Protein AF-A0A535R7P2-F1 (afdb_monomer_lite)

Radius of gyration: 13.97 Å; chains: 1; bounding box: 29×24×38 Å

pLDDT: mean 85.56, std 11.78, range [47.69, 96.5]

Structure (mm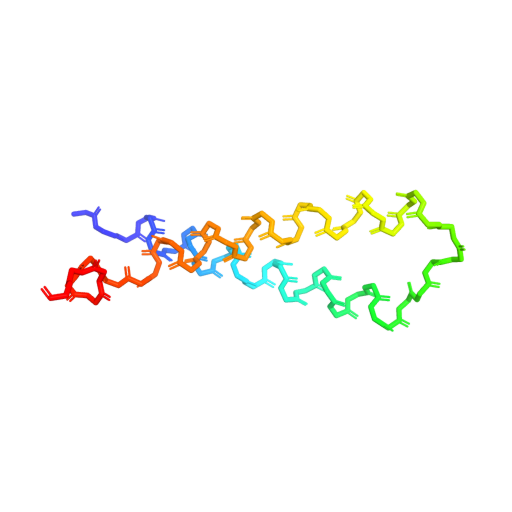CIF, N/CA/C/O backbone):
data_AF-A0A535R7P2-F1
#
_entry.id   AF-A0A535R7P2-F1
#
loop_
_atom_site.group_PDB
_atom_site.id
_atom_site.type_symbol
_atom_site.label_atom_id
_atom_site.label_alt_id
_atom_site.label_comp_id
_atom_site.label_asym_id
_atom_site.label_entity_id
_atom_site.label_seq_id
_atom_site.pdbx_PDB_ins_code
_atom_site.Cartn_x
_atom_site.Cartn_y
_atom_site.Cartn_z
_atom_site.occupancy
_atom_site.B_iso_or_equiv
_atom_site.auth_seq_id
_atom_site.auth_comp_id
_atom_site.auth_asym_id
_atom_site.auth_atom_id
_atom_site.pdbx_PDB_model_num
ATOM 1 N N . MET A 1 1 ? -14.980 7.940 19.718 1.00 47.69 1 MET A N 1
ATOM 2 C CA . MET A 1 1 ? -14.645 8.664 18.470 1.00 47.69 1 MET A CA 1
ATOM 3 C C . MET A 1 1 ? -13.648 7.854 17.621 1.00 47.69 1 MET A C 1
ATOM 5 O O . MET A 1 1 ? -12.476 8.182 17.570 1.00 47.69 1 MET A O 1
ATOM 9 N N . ARG A 1 2 ? -14.083 6.744 16.993 1.00 61.28 2 ARG A N 1
ATOM 10 C CA . ARG A 1 2 ? -13.221 5.819 16.199 1.00 61.28 2 ARG A CA 1
ATOM 11 C C . ARG A 1 2 ? -13.312 6.038 14.678 1.00 61.28 2 ARG A C 1
ATOM 13 O O . ARG A 1 2 ? -12.638 5.358 13.911 1.00 61.28 2 ARG A O 1
ATOM 20 N N . PHE A 1 3 ? -14.191 6.947 14.264 1.00 63.72 3 PHE A N 1
ATOM 21 C CA . PHE A 1 3 ? -14.556 7.203 12.876 1.00 63.72 3 PHE A CA 1
ATOM 22 C C . PHE A 1 3 ? -13.428 7.840 12.038 1.00 63.72 3 PHE A C 1
ATOM 24 O O . PHE A 1 3 ? -13.150 7.287 10.977 1.00 63.72 3 PHE A O 1
ATOM 31 N N . PRO A 1 4 ? -12.695 8.884 12.498 1.00 74.56 4 PRO A N 1
ATOM 32 C CA . PRO A 1 4 ? -11.642 9.482 11.670 1.00 74.56 4 PRO A CA 1
ATOM 33 C C . PRO A 1 4 ? -10.461 8.529 11.458 1.00 74.56 4 PRO A C 1
ATOM 35 O O . PRO A 1 4 ? -9.979 8.391 10.342 1.00 74.56 4 PRO A O 1
ATOM 38 N N . PHE A 1 5 ? -10.049 7.791 12.494 1.00 78.06 5 PHE A N 1
ATOM 39 C CA . PHE A 1 5 ? -8.923 6.858 12.388 1.00 78.06 5 PHE A CA 1
ATOM 40 C C . PHE A 1 5 ? -9.212 5.695 11.436 1.00 78.06 5 PHE A C 1
ATOM 42 O O . PHE A 1 5 ? -8.416 5.424 10.544 1.00 78.06 5 PHE A O 1
ATOM 49 N N . ARG A 1 6 ? -10.368 5.029 11.561 1.00 83.38 6 ARG A N 1
ATOM 50 C CA . ARG A 1 6 ? -10.723 3.922 10.653 1.00 83.38 6 ARG A CA 1
ATOM 51 C C . ARG A 1 6 ? -10.889 4.382 9.207 1.00 83.38 6 ARG A C 1
ATOM 53 O O . ARG A 1 6 ? -10.477 3.665 8.303 1.00 83.38 6 ARG A O 1
ATOM 60 N N . PHE A 1 7 ? -11.453 5.571 9.002 1.00 87.25 7 PHE A N 1
ATOM 61 C CA . PHE A 1 7 ? -11.575 6.173 7.679 1.00 87.25 7 PHE A CA 1
ATOM 62 C C . PHE A 1 7 ? -10.203 6.483 7.063 1.00 87.25 7 PHE A C 1
ATOM 64 O O . PHE A 1 7 ? -9.953 6.089 5.928 1.00 87.25 7 PHE A O 1
ATOM 71 N N . MET A 1 8 ? -9.288 7.091 7.827 1.00 89.69 8 MET A N 1
ATOM 72 C CA . MET A 1 8 ? -7.904 7.325 7.392 1.00 89.69 8 MET A CA 1
ATOM 73 C C . MET A 1 8 ? -7.173 6.017 7.066 1.00 89.69 8 MET A C 1
ATOM 75 O O . MET A 1 8 ? -6.500 5.934 6.041 1.00 89.69 8 MET A O 1
ATOM 79 N N . GLY A 1 9 ? -7.353 4.975 7.884 1.00 90.06 9 GLY A N 1
ATOM 80 C CA . GLY A 1 9 ? -6.808 3.646 7.611 1.00 90.06 9 GLY A CA 1
ATOM 81 C C . GLY A 1 9 ? -7.340 3.063 6.299 1.00 90.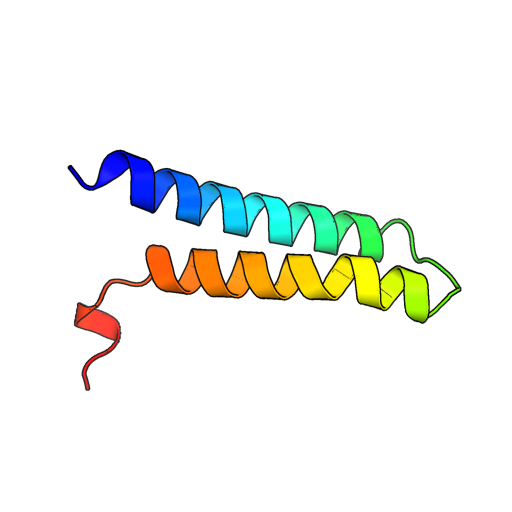06 9 GLY A C 1
ATOM 82 O O . GLY A 1 9 ? -6.563 2.639 5.449 1.00 90.06 9 GLY A O 1
ATOM 83 N N . MET A 1 10 ? -8.652 3.121 6.076 1.00 92.12 10 MET A N 1
ATOM 84 C CA . MET A 1 10 ? -9.268 2.647 4.833 1.00 92.12 10 MET A CA 1
ATOM 85 C C . MET A 1 10 ? -8.794 3.434 3.604 1.00 92.12 10 MET A C 1
ATOM 87 O O . MET A 1 10 ? -8.435 2.824 2.599 1.00 92.12 10 MET A O 1
ATOM 91 N N . LEU A 1 11 ? -8.718 4.766 3.697 1.00 94.31 11 LEU A N 1
ATOM 92 C CA . LEU A 1 11 ? -8.172 5.612 2.632 1.00 94.31 11 LEU A CA 1
ATOM 93 C C . LEU A 1 11 ? -6.716 5.272 2.316 1.00 94.31 11 LEU A C 1
ATOM 95 O O . LEU A 1 11 ? -6.358 5.189 1.146 1.00 94.31 11 LEU A O 1
ATOM 99 N N . SER A 1 12 ? -5.884 5.038 3.332 1.00 94.62 12 SER A N 1
ATOM 100 C CA . SER A 1 12 ? -4.480 4.676 3.110 1.00 94.62 12 SER A CA 1
ATOM 101 C C . SER A 1 12 ? -4.326 3.337 2.380 1.00 94.62 12 SER A C 1
ATOM 103 O O . SER A 1 12 ? -3.515 3.245 1.463 1.00 94.62 12 SER A O 1
ATOM 105 N N . VAL A 1 13 ? -5.158 2.332 2.691 1.00 94.06 13 VAL A N 1
ATOM 106 C CA . VAL A 1 13 ? -5.171 1.062 1.944 1.00 94.06 13 VAL A CA 1
ATOM 107 C C . VAL A 1 13 ? -5.626 1.282 0.502 1.00 94.06 13 VAL A C 1
ATOM 109 O O . VAL A 1 13 ? -4.980 0.785 -0.415 1.00 94.06 13 VAL A O 1
ATOM 112 N N . LEU A 1 14 ? -6.703 2.045 0.284 1.00 95.50 14 LEU A N 1
ATOM 113 C CA . LEU A 1 14 ? -7.193 2.347 -1.066 1.00 95.50 14 LEU A CA 1
ATOM 114 C C . LEU A 1 14 ? -6.137 3.073 -1.907 1.00 95.50 14 LEU A C 1
ATOM 116 O O . LEU A 1 14 ? -5.944 2.724 -3.067 1.00 95.50 14 LEU A O 1
ATOM 120 N N . LEU A 1 15 ? -5.419 4.032 -1.318 1.00 94.69 15 LEU A N 1
ATOM 121 C CA . LEU A 1 15 ? -4.317 4.729 -1.981 1.00 94.69 15 LEU A CA 1
ATOM 122 C C . LEU A 1 15 ? -3.151 3.791 -2.296 1.00 94.69 15 LEU A C 1
ATOM 124 O O . LEU A 1 15 ? -2.611 3.852 -3.395 1.00 94.69 15 LEU A O 1
ATOM 128 N N . ALA A 1 16 ? -2.782 2.898 -1.378 1.00 94.50 16 ALA A N 1
ATOM 129 C CA . ALA A 1 16 ? -1.732 1.916 -1.631 1.00 94.50 16 ALA A CA 1
ATOM 130 C C . ALA A 1 16 ? -2.096 0.965 -2.782 1.00 94.50 16 ALA A C 1
ATOM 132 O O . ALA A 1 16 ? -1.268 0.709 -3.655 1.00 94.50 16 ALA A O 1
ATOM 133 N N . VAL A 1 17 ? -3.346 0.487 -2.816 1.00 95.75 17 VAL A N 1
ATOM 134 C CA . VAL A 1 17 ? -3.871 -0.340 -3.914 1.00 95.75 17 VAL A CA 1
ATOM 135 C C . VAL A 1 17 ? -3.871 0.443 -5.223 1.00 95.75 17 VAL A C 1
ATOM 137 O O . VAL A 1 17 ? -3.422 -0.080 -6.239 1.00 95.75 17 VAL A O 1
ATOM 140 N N . TRP A 1 18 ? -4.314 1.702 -5.197 1.00 96.50 18 TRP A N 1
ATOM 141 C CA . TRP A 1 18 ? -4.298 2.579 -6.364 1.00 96.50 18 TRP A CA 1
ATOM 142 C C . TRP A 1 18 ? -2.882 2.760 -6.918 1.00 96.50 18 TRP A C 1
ATOM 144 O O . TRP A 1 18 ? -2.657 2.479 -8.093 1.00 96.50 18 TRP A O 1
ATOM 154 N N . ILE A 1 19 ? -1.913 3.147 -6.082 1.00 93.06 19 ILE A N 1
ATOM 155 C CA . ILE A 1 19 ? -0.518 3.343 -6.503 1.00 93.06 19 ILE A CA 1
ATOM 156 C C . ILE A 1 19 ? 0.061 2.035 -7.049 1.00 93.06 19 ILE A C 1
ATOM 158 O O . ILE A 1 19 ? 0.616 2.027 -8.143 1.00 93.06 19 ILE A O 1
ATOM 162 N N . GLY A 1 20 ? -0.129 0.915 -6.346 1.00 92.75 20 GLY A N 1
ATOM 163 C CA . GLY A 1 20 ? 0.329 -0.393 -6.816 1.00 92.75 20 GLY A CA 1
ATOM 164 C C . GLY A 1 20 ? -0.272 -0.774 -8.172 1.00 92.75 20 GLY A C 1
ATOM 165 O O . GLY A 1 20 ? 0.449 -1.227 -9.059 1.00 92.75 20 GLY A O 1
ATOM 166 N N . SER A 1 21 ? -1.572 -0.533 -8.367 1.00 94.50 21 SER A N 1
ATOM 167 C CA . SER A 1 21 ? -2.242 -0.774 -9.649 1.00 94.50 21 SER A CA 1
ATOM 168 C C . SER A 1 21 ? -1.746 0.159 -10.758 1.00 94.50 21 SER A C 1
ATOM 170 O O . SER A 1 21 ? -1.572 -0.284 -11.889 1.00 94.50 21 SER A O 1
ATOM 172 N N . TYR A 1 22 ? -1.448 1.420 -10.437 1.00 92.50 22 TYR A N 1
ATOM 173 C CA . TYR A 1 22 ? -0.904 2.385 -11.385 1.00 92.50 22 TYR A CA 1
ATOM 174 C C . TYR A 1 22 ? 0.487 1.968 -11.864 1.00 92.50 22 TYR A C 1
ATOM 176 O O . TYR A 1 22 ? 0.689 1.866 -13.070 1.00 92.50 22 TYR A O 1
ATOM 184 N N . VAL A 1 23 ? 1.393 1.633 -10.938 1.00 91.88 23 VAL A N 1
ATOM 185 C CA . VAL A 1 23 ? 2.751 1.144 -11.242 1.00 91.88 23 VAL A CA 1
ATOM 186 C C . VAL A 1 23 ? 2.700 -0.146 -12.060 1.00 91.88 23 VAL A C 1
ATOM 188 O O . VAL A 1 23 ? 3.469 -0.321 -13.002 1.00 91.88 23 VAL A O 1
ATOM 191 N N . TYR A 1 24 ? 1.780 -1.053 -11.723 1.00 90.44 24 TYR A N 1
ATOM 192 C CA . TYR A 1 24 ? 1.607 -2.313 -12.443 1.00 90.44 24 TYR A CA 1
ATOM 193 C C . TYR A 1 24 ? 1.125 -2.104 -13.888 1.00 90.44 24 TYR A C 1
ATOM 195 O O . TYR A 1 24 ? 1.616 -2.766 -14.800 1.00 90.44 24 TYR A O 1
ATOM 203 N N . LEU A 1 25 ? 0.182 -1.181 -14.104 1.00 94.38 25 LEU A N 1
ATOM 204 C CA . LEU A 1 25 ? -0.364 -0.867 -15.430 1.00 94.38 25 LEU A CA 1
ATOM 205 C C . LEU A 1 25 ? 0.543 0.065 -16.252 1.00 94.38 25 LEU A C 1
ATOM 207 O O . LEU A 1 25 ? 0.500 0.023 -17.480 1.00 94.38 25 LEU A O 1
ATOM 211 N N . HIS A 1 26 ? 1.365 0.883 -15.592 1.00 90.44 26 HIS A N 1
ATOM 212 C CA . HIS A 1 26 ? 2.264 1.866 -16.203 1.00 90.44 26 HIS A CA 1
ATOM 213 C C . HIS A 1 26 ? 3.699 1.656 -15.694 1.00 90.44 26 HIS A C 1
ATOM 215 O O . HIS A 1 26 ? 4.221 2.484 -14.946 1.00 90.44 26 HIS A O 1
ATOM 221 N N . PRO A 1 27 ? 4.354 0.546 -16.079 1.00 83.31 27 PRO A N 1
ATOM 222 C CA . PRO A 1 27 ? 5.672 0.214 -15.562 1.00 83.31 27 PRO A CA 1
ATOM 223 C C . PRO A 1 27 ? 6.716 1.244 -16.003 1.00 83.31 27 PRO A C 1
ATOM 225 O O . PRO A 1 27 ? 6.975 1.439 -17.195 1.00 83.31 27 PRO A O 1
ATOM 228 N N . VAL A 1 28 ? 7.350 1.884 -15.021 1.00 82.12 28 VAL A N 1
ATOM 229 C CA . VAL A 1 28 ? 8.468 2.803 -15.241 1.00 82.12 28 VAL A CA 1
ATOM 230 C C . VAL A 1 28 ? 9.750 1.992 -15.440 1.00 82.12 28 VAL A C 1
ATOM 232 O O . VAL A 1 28 ? 10.012 1.036 -14.715 1.00 82.12 28 VAL A O 1
ATOM 235 N N . ARG A 1 29 ? 10.569 2.356 -16.435 1.00 82.31 29 ARG A N 1
ATOM 236 C CA . ARG A 1 29 ? 11.842 1.660 -16.723 1.00 82.31 29 ARG A CA 1
ATOM 237 C C . ARG A 1 29 ? 12.952 1.971 -15.720 1.00 82.31 29 ARG A C 1
ATOM 239 O O . ARG A 1 29 ? 13.925 1.228 -15.646 1.00 82.31 29 ARG A 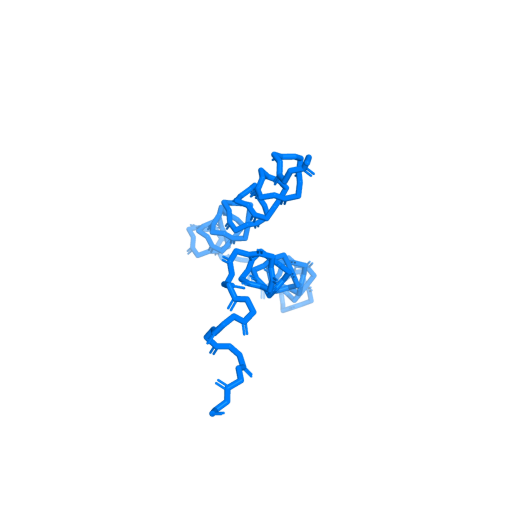O 1
ATOM 246 N N . ASP A 1 30 ? 12.822 3.074 -14.994 1.00 90.06 30 ASP A N 1
ATOM 247 C CA . ASP A 1 30 ? 13.798 3.524 -14.013 1.00 90.06 30 ASP A CA 1
ATOM 248 C C . ASP A 1 30 ? 13.470 2.988 -12.612 1.00 90.06 30 ASP A C 1
ATOM 250 O O . ASP A 1 30 ? 12.399 3.244 -12.054 1.00 90.06 30 ASP A O 1
ATOM 254 N N . ALA A 1 31 ? 14.428 2.261 -12.036 1.00 87.19 31 ALA A N 1
ATOM 255 C CA . ALA A 1 31 ? 14.294 1.630 -10.730 1.00 87.19 31 ALA A CA 1
ATOM 256 C C . ALA A 1 31 ? 14.159 2.652 -9.591 1.00 87.19 31 ALA A C 1
ATOM 258 O O . ALA A 1 31 ? 13.466 2.377 -8.611 1.00 87.19 31 ALA A O 1
ATOM 259 N N . LEU A 1 32 ? 14.784 3.831 -9.711 1.00 91.88 32 LEU A N 1
ATOM 260 C CA . LEU A 1 32 ? 14.680 4.878 -8.693 1.00 91.88 32 LEU A CA 1
ATOM 261 C C . LEU A 1 32 ? 13.259 5.443 -8.635 1.00 91.88 32 LEU A C 1
ATOM 263 O O . LEU A 1 32 ? 12.682 5.553 -7.553 1.00 91.88 32 LEU A O 1
ATOM 267 N N . THR A 1 33 ? 12.685 5.751 -9.797 1.00 88.06 33 THR A N 1
ATOM 268 C CA . THR A 1 33 ? 11.307 6.249 -9.900 1.00 88.06 33 THR A CA 1
ATOM 269 C C . THR A 1 33 ? 10.314 5.216 -9.356 1.00 88.06 33 THR A C 1
ATOM 271 O O . THR A 1 33 ? 9.472 5.541 -8.521 1.00 88.06 33 THR A O 1
ATOM 274 N N . MET A 1 34 ? 10.484 3.943 -9.725 1.00 89.00 34 MET A N 1
ATOM 275 C CA . MET A 1 34 ? 9.657 2.848 -9.210 1.00 89.00 34 MET A CA 1
ATOM 276 C C . MET A 1 34 ? 9.771 2.691 -7.682 1.00 89.00 34 MET A C 1
ATOM 278 O 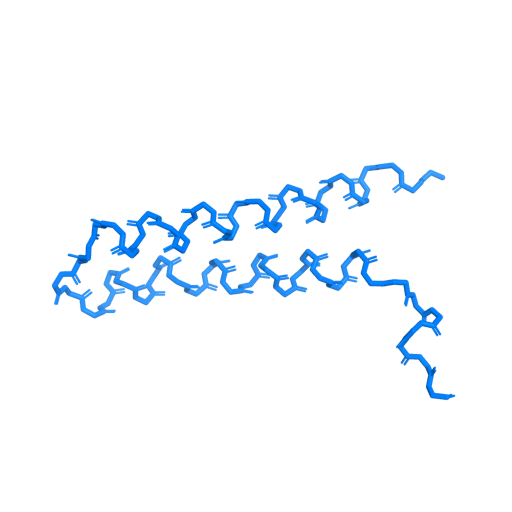O . MET A 1 34 ? 8.767 2.478 -7.002 1.00 89.00 34 MET A O 1
ATOM 282 N N . ALA A 1 35 ? 10.976 2.826 -7.118 1.00 90.81 35 ALA A N 1
ATOM 283 C CA . ALA A 1 35 ? 11.187 2.771 -5.673 1.00 90.81 35 ALA A CA 1
ATOM 284 C C . ALA A 1 35 ? 10.514 3.946 -4.944 1.00 90.81 35 ALA A C 1
ATOM 286 O O . ALA A 1 35 ? 9.891 3.738 -3.901 1.00 90.81 35 ALA A O 1
ATOM 287 N N . LEU A 1 36 ? 10.601 5.160 -5.497 1.00 91.25 36 LEU A N 1
ATOM 288 C CA . LEU A 1 36 ? 9.962 6.358 -4.942 1.00 91.25 36 LEU A CA 1
ATOM 289 C C . LEU A 1 36 ? 8.431 6.272 -4.951 1.00 91.25 36 LEU A C 1
ATOM 291 O O . LEU A 1 36 ? 7.797 6.833 -4.061 1.00 91.25 36 LEU A O 1
ATOM 295 N N . GLU A 1 37 ? 7.839 5.556 -5.905 1.00 89.50 37 GLU A N 1
ATOM 296 C CA . GLU A 1 37 ? 6.392 5.319 -5.965 1.00 89.50 37 GLU A CA 1
ATOM 297 C C . GLU A 1 37 ? 5.948 4.180 -5.029 1.00 89.50 37 GLU A C 1
ATOM 299 O O . GLU A 1 37 ? 4.941 4.299 -4.325 1.00 89.50 37 GLU A O 1
ATOM 304 N N . LEU A 1 38 ? 6.708 3.082 -4.963 1.00 92.12 38 LEU A N 1
ATOM 305 C CA . LEU A 1 38 ? 6.329 1.901 -4.178 1.00 92.12 38 LEU A CA 1
ATOM 306 C C . LEU A 1 38 ? 6.601 2.037 -2.676 1.00 92.12 38 LEU A C 1
ATOM 308 O O . LEU A 1 38 ? 5.809 1.536 -1.878 1.00 92.12 38 LEU A O 1
ATOM 312 N N . LEU A 1 39 ? 7.672 2.720 -2.259 1.00 94.31 39 LEU A N 1
ATOM 313 C CA . LEU A 1 39 ? 7.971 2.952 -0.839 1.00 94.31 39 LEU A CA 1
ATOM 314 C C . LEU A 1 39 ? 6.799 3.590 -0.066 1.00 94.31 39 LEU A C 1
ATOM 316 O O . LEU A 1 39 ? 6.383 3.026 0.953 1.00 94.31 39 LEU A O 1
ATOM 320 N N . PRO A 1 40 ? 6.220 4.721 -0.514 1.00 93.12 40 PRO A N 1
ATOM 321 C CA . PRO A 1 40 ? 5.073 5.312 0.161 1.00 93.12 40 PRO A CA 1
ATOM 322 C C . PRO A 1 40 ? 3.828 4.425 0.064 1.00 93.12 40 PRO A C 1
ATOM 324 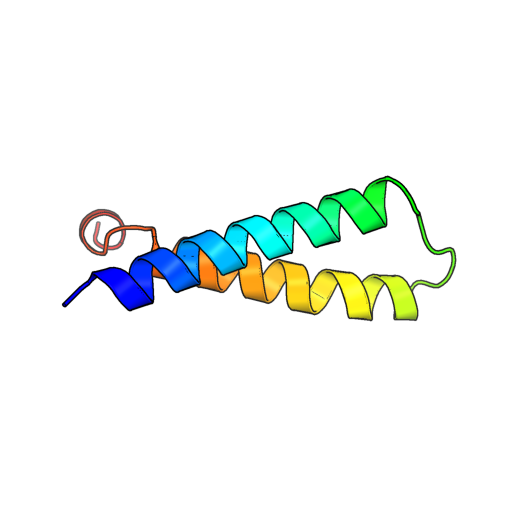O O . PRO A 1 40 ? 3.073 4.357 1.032 1.00 93.12 40 PRO A O 1
ATOM 327 N N . ALA A 1 41 ? 3.622 3.693 -1.038 1.00 93.12 41 ALA A N 1
ATOM 328 C CA . ALA A 1 41 ? 2.507 2.751 -1.155 1.00 93.12 41 ALA A CA 1
ATOM 329 C C . ALA A 1 41 ? 2.584 1.638 -0.096 1.00 93.12 41 ALA A C 1
ATOM 331 O O . ALA A 1 41 ? 1.589 1.339 0.566 1.00 93.12 41 ALA A O 1
ATOM 332 N N . VAL A 1 42 ? 3.773 1.073 0.132 1.00 94.94 42 VAL A N 1
ATOM 333 C CA . VAL A 1 42 ? 4.009 0.070 1.183 1.00 94.94 42 VAL A CA 1
ATOM 334 C C . VAL A 1 42 ? 3.783 0.668 2.573 1.00 94.94 42 VAL A C 1
ATOM 336 O O . VAL A 1 42 ? 3.124 0.045 3.409 1.00 94.94 42 VAL A O 1
ATOM 339 N N . ALA A 1 43 ? 4.264 1.889 2.823 1.00 94.94 43 ALA A N 1
ATOM 340 C CA . ALA A 1 43 ? 4.044 2.577 4.094 1.00 94.94 43 ALA A CA 1
ATOM 341 C C . ALA A 1 43 ? 2.548 2.835 4.365 1.00 94.94 43 ALA A C 1
ATOM 343 O O . ALA A 1 43 ? 2.068 2.587 5.473 1.00 94.94 43 ALA A O 1
ATOM 344 N N . LEU A 1 44 ? 1.796 3.267 3.347 1.00 94.06 44 LEU A N 1
ATOM 345 C CA . LEU A 1 44 ? 0.348 3.479 3.416 1.00 94.06 44 LEU A CA 1
ATOM 346 C C . LEU A 1 44 ? -0.411 2.172 3.663 1.00 94.06 44 LEU A C 1
ATOM 348 O O . LEU A 1 44 ? -1.294 2.136 4.520 1.00 94.06 44 LEU A O 1
ATOM 352 N N . ALA A 1 45 ? -0.044 1.089 2.972 1.00 93.56 45 ALA A N 1
ATOM 353 C CA . ALA A 1 45 ? -0.633 -0.229 3.195 1.00 93.56 45 ALA A CA 1
ATOM 354 C C . ALA A 1 45 ? -0.391 -0.713 4.631 1.00 93.56 45 ALA A C 1
ATOM 356 O O . ALA A 1 45 ? -1.327 -1.151 5.305 1.00 93.56 45 ALA A O 1
ATOM 357 N N . GLY A 1 46 ? 0.848 -0.591 5.119 1.00 92.62 46 GLY A N 1
ATOM 358 C CA . GLY A 1 46 ? 1.227 -0.962 6.480 1.00 92.62 46 GLY A CA 1
ATOM 359 C C . GLY A 1 46 ? 0.475 -0.154 7.535 1.00 92.62 46 GLY A C 1
ATOM 360 O O . GLY A 1 46 ? -0.086 -0.732 8.468 1.00 92.62 46 GLY A O 1
ATOM 361 N N . PHE A 1 47 ? 0.390 1.167 7.362 1.00 90.81 47 PHE A N 1
ATOM 362 C CA . PHE A 1 47 ? -0.387 2.040 8.241 1.00 90.81 47 PHE A CA 1
ATOM 363 C C . PHE A 1 47 ? -1.871 1.668 8.233 1.00 90.81 47 PHE A C 1
ATOM 365 O O . PHE A 1 47 ? -2.468 1.483 9.293 1.00 90.81 47 PHE A O 1
ATOM 372 N N . GLY A 1 48 ? -2.463 1.492 7.055 1.00 90.31 48 GLY A N 1
ATOM 373 C CA . GLY A 1 48 ? -3.866 1.134 6.912 1.00 90.31 48 GLY A CA 1
ATOM 374 C C . GLY A 1 48 ? -4.208 -0.190 7.583 1.00 90.31 48 GLY A C 1
ATOM 375 O O . GLY A 1 48 ? -5.141 -0.253 8.386 1.00 90.31 48 GLY A O 1
ATOM 376 N N . LEU A 1 49 ? -3.401 -1.226 7.352 1.00 88.69 49 LEU A N 1
ATOM 377 C CA . LEU A 1 49 ? -3.521 -2.511 8.045 1.00 88.69 49 LEU A CA 1
ATOM 378 C C . LEU A 1 49 ? -3.348 -2.347 9.562 1.00 88.69 49 LEU A C 1
ATOM 380 O O . LEU A 1 49 ? -4.145 -2.878 10.335 1.00 88.69 49 LEU A O 1
ATOM 384 N N . TRP A 1 50 ? -2.375 -1.554 10.010 1.00 86.88 50 TRP A N 1
ATOM 385 C CA . TRP A 1 50 ? -2.157 -1.269 11.429 1.00 86.88 50 TRP A CA 1
ATOM 386 C C . TRP A 1 50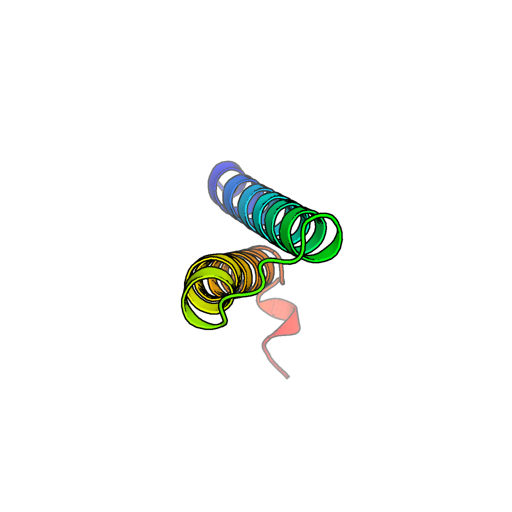 ? -3.262 -0.412 12.071 1.00 86.88 50 TRP A C 1
ATOM 388 O O . TRP A 1 50 ? -3.418 -0.406 13.291 1.00 86.88 50 TRP A O 1
ATOM 398 N N . VAL A 1 51 ? -4.082 0.301 11.314 1.00 86.00 51 VAL A N 1
ATOM 399 C CA . VAL A 1 51 ? -5.232 1.013 11.890 1.00 86.00 51 VAL A CA 1
ATOM 400 C C . VAL A 1 51 ? -6.495 0.152 11.852 1.00 86.00 51 VAL A C 1
ATOM 402 O O . VAL A 1 51 ? -7.319 0.209 12.769 1.00 86.00 51 VAL A O 1
ATOM 405 N N . LEU A 1 52 ? -6.651 -0.668 10.813 1.00 85.12 52 LEU A N 1
ATOM 406 C CA . LEU A 1 52 ? -7.844 -1.482 10.595 1.00 85.12 52 LEU A CA 1
ATOM 407 C C . LEU A 1 52 ? -7.832 -2.785 11.396 1.00 85.12 52 LEU A C 1
ATOM 409 O O . LEU A 1 52 ? -8.889 -3.192 11.882 1.00 85.12 52 LEU A O 1
ATOM 413 N N . VAL A 1 53 ? -6.667 -3.420 11.575 1.00 84.19 53 VAL A N 1
ATOM 414 C CA . VAL A 1 53 ? -6.554 -4.677 12.325 1.00 84.19 53 VAL A CA 1
ATOM 415 C C . VAL A 1 53 ? -6.871 -4.412 13.804 1.00 84.19 53 VAL A C 1
ATOM 417 O O . VAL A 1 53 ? -6.137 -3.673 14.462 1.00 84.19 53 VAL A O 1
ATOM 420 N N . PRO A 1 54 ? -7.931 -5.010 14.372 1.00 75.50 54 PRO A N 1
ATOM 421 C CA . PRO A 1 54 ? -8.263 -4.856 15.783 1.00 75.50 54 PRO A CA 1
ATOM 422 C C . PRO A 1 54 ? -7.105 -5.295 16.686 1.00 75.50 54 PRO A C 1
ATOM 424 O O . PRO A 1 54 ? -6.543 -6.368 16.487 1.00 75.50 54 PRO A O 1
ATOM 427 N N . HIS A 1 55 ? -6.806 -4.536 17.745 1.00 66.56 55 HIS A N 1
ATOM 428 C CA . HIS A 1 55 ? -5.792 -4.930 18.739 1.00 66.56 55 HIS A CA 1
ATOM 429 C C . HIS A 1 55 ? -6.031 -6.318 19.352 1.00 66.56 55 HIS A C 1
ATOM 431 O O . HIS A 1 55 ? -5.073 -6.984 19.716 1.00 66.56 55 HIS A O 1
ATOM 437 N N . ARG A 1 56 ? -7.287 -6.783 19.403 1.00 62.19 56 ARG A N 1
ATOM 438 C CA . ARG A 1 56 ? -7.647 -8.128 19.884 1.00 62.19 56 ARG A CA 1
ATOM 439 C C . ARG A 1 56 ? -7.093 -9.269 19.021 1.00 62.19 56 ARG A C 1
ATOM 441 O O . ARG A 1 56 ? -7.000 -10.377 19.509 1.00 62.19 56 ARG A O 1
ATOM 448 N N . LEU A 1 57 ? -6.738 -8.995 17.764 1.00 65.06 57 LEU A N 1
ATOM 449 C CA . LEU A 1 57 ? -6.067 -9.937 16.861 1.00 65.06 57 LEU A CA 1
ATOM 450 C C . LEU A 1 57 ? -4.535 -9.766 16.866 1.00 65.06 57 LEU A C 1
ATOM 452 O O . LEU A 1 57 ? -3.844 -10.481 16.152 1.00 65.06 57 LEU A O 1
ATOM 456 N N . ARG A 1 58 ? -3.997 -8.803 17.633 1.00 60.69 58 ARG A N 1
ATOM 457 C CA . ARG A 1 58 ? -2.547 -8.570 17.787 1.00 60.69 58 ARG A CA 1
ATOM 458 C C . ARG A 1 58 ? -1.964 -9.144 19.072 1.00 60.69 58 ARG A C 1
ATOM 460 O O . ARG A 1 58 ? -0.756 -9.050 19.255 1.00 60.69 58 ARG A O 1
ATOM 467 N N . GLN A 1 59 ? -2.798 -9.661 19.969 1.00 55.94 59 GLN A N 1
ATOM 468 C CA . GLN A 1 59 ? -2.342 -10.316 21.190 1.00 55.94 59 GLN A CA 1
ATOM 469 C C . GLN A 1 59 ? -2.604 -11.820 21.053 1.00 55.94 59 GLN A C 1
ATOM 471 O O . GLN A 1 59 ? -3.741 -12.166 20.723 1.00 55.94 59 GLN A O 1
ATOM 476 N N . PRO A 1 60 ? -1.570 -12.671 21.197 1.00 59.62 60 PRO A N 1
ATOM 477 C CA . PRO A 1 60 ? -1.731 -14.122 21.214 1.00 59.62 60 PRO A CA 1
ATOM 478 C C . PRO A 1 60 ? -2.466 -14.598 22.472 1.00 59.62 60 PRO A C 1
ATOM 480 O O . PRO A 1 60 ? -2.386 -13.898 23.511 1.00 59.62 60 PRO A O 1
#

Foldseek 3Di:
DLPVLLVQLVVLQVVLVVLVVCCVVVPDPDPVVVCVSNVSSVVSPVSSCVSNPDVVVVDD

Sequence (60 aa):
MRFPFRFMGMLSVLLAVWIGSYVYLHPVRDALTMALELLPAVALAGFGLWVLVPHRLRQP

Secondary structure (DSSP, 8-state):
--HHHHHHHHHHHHHHHHHHHHHHHS--S-HHHHHHHHHHHHHHHHHHHHHHS-GGGS--